Protein AF-A0A2M7N5R1-F1 (afdb_monomer)

Mean predicted aligned error: 7.8 Å

Sequence (165 aa):
KRQFIEKNIKVVPSKIIVSGPINILDTLTQIPTILSNFENLSNSISQEIPLKSFKYLTYSTNKVFVTINIEKFTESSIDIPVILINKPDNISIQLNPKKIKLKFYVGLSNFKHVNRAQFRVVADYNEIIKNNTNKLSVVIKEFPAYVFNLNCNPLTVNYIKRSKK

Structure (mmCIF, N/CA/C/O backbone):
data_AF-A0A2M7N5R1-F1
#
_entry.id   AF-A0A2M7N5R1-F1
#
loop_
_atom_site.group_PDB
_atom_site.id
_atom_site.type_symbol
_atom_site.label_atom_id
_atom_site.label_alt_id
_atom_site.label_comp_id
_atom_site.label_asym_id
_atom_site.label_entity_id
_atom_site.label_seq_id
_atom_site.pdbx_PDB_ins_code
_atom_site.Cartn_x
_atom_site.Cartn_y
_atom_site.Cartn_z
_atom_site.occupancy
_atom_site.B_iso_or_equiv
_atom_site.auth_seq_id
_atom_site.auth_comp_id
_atom_site.auth_asym_id
_atom_site.auth_atom_id
_atom_site.pdbx_PDB_model_num
ATOM 1 N N . LYS A 1 1 ? 16.219 -6.648 11.560 1.00 53.00 1 LYS A N 1
ATOM 2 C CA . LYS A 1 1 ? 15.184 -5.887 12.310 1.00 53.00 1 LYS A CA 1
ATOM 3 C C . LYS A 1 1 ? 13.823 -6.431 11.873 1.00 53.00 1 LYS A C 1
ATOM 5 O O . LYS A 1 1 ? 13.598 -6.474 10.673 1.00 53.00 1 LYS A O 1
ATOM 10 N N . ARG A 1 2 ? 12.984 -6.964 12.773 1.00 63.12 2 ARG A N 1
ATOM 11 C CA . ARG A 1 2 ? 11.641 -7.460 12.399 1.00 63.12 2 ARG A CA 1
ATOM 12 C C . ARG A 1 2 ? 10.758 -6.240 12.132 1.00 63.12 2 ARG A C 1
ATOM 14 O O . ARG A 1 2 ? 10.718 -5.358 12.983 1.00 63.12 2 ARG A O 1
ATOM 21 N N . GLN A 1 3 ? 10.150 -6.157 10.955 1.00 79.50 3 GLN A N 1
ATOM 22 C CA . GLN A 1 3 ? 9.301 -5.033 10.564 1.00 79.50 3 GLN A CA 1
ATOM 23 C C . GLN A 1 3 ? 7.867 -5.545 10.360 1.00 79.50 3 GLN A C 1
ATOM 25 O O . GLN A 1 3 ? 7.669 -6.651 9.846 1.00 79.50 3 GLN A O 1
ATOM 30 N N . PHE A 1 4 ? 6.891 -4.773 10.834 1.00 84.69 4 PHE A N 1
ATOM 31 C CA . PHE A 1 4 ? 5.475 -5.140 10.881 1.00 84.69 4 PHE A CA 1
ATOM 32 C C . PHE A 1 4 ? 4.640 -4.097 10.143 1.00 84.69 4 PHE A C 1
ATOM 34 O O . PHE A 1 4 ? 5.011 -2.925 10.113 1.00 84.69 4 PHE A O 1
ATOM 41 N N . ILE A 1 5 ? 3.529 -4.529 9.554 1.00 86.31 5 ILE A N 1
ATOM 42 C CA . ILE A 1 5 ? 2.562 -3.665 8.879 1.00 86.31 5 ILE A CA 1
ATOM 43 C C . ILE A 1 5 ? 1.147 -4.000 9.346 1.00 86.31 5 ILE A C 1
ATOM 45 O O . ILE A 1 5 ? 0.847 -5.152 9.674 1.00 86.31 5 ILE A O 1
ATOM 49 N N . GLU A 1 6 ? 0.296 -2.979 9.394 1.00 86.38 6 GLU A N 1
ATOM 50 C CA . GLU A 1 6 ? -1.140 -3.128 9.609 1.00 86.38 6 GLU A CA 1
ATOM 51 C C . GLU A 1 6 ? -1.762 -3.922 8.454 1.00 86.38 6 GLU A C 1
ATOM 53 O O . GLU A 1 6 ? -1.472 -3.692 7.281 1.00 86.38 6 GLU A O 1
ATOM 58 N N . LYS A 1 7 ? -2.558 -4.929 8.808 1.00 85.19 7 LYS A N 1
ATOM 59 C CA . LYS A 1 7 ? -3.217 -5.827 7.860 1.00 85.19 7 LYS A CA 1
ATOM 60 C C . LYS A 1 7 ? -4.687 -5.476 7.690 1.00 85.19 7 LYS A C 1
ATOM 62 O O . LYS A 1 7 ? -5.184 -5.443 6.567 1.00 85.19 7 LYS A O 1
ATOM 67 N N . ASN A 1 8 ? -5.396 -5.384 8.812 1.00 88.12 8 ASN A N 1
ATOM 68 C CA . ASN A 1 8 ? -6.755 -4.868 8.872 1.00 88.12 8 ASN A CA 1
ATOM 69 C C . ASN A 1 8 ? -7.109 -4.400 10.290 1.00 88.12 8 ASN A C 1
ATOM 71 O O . ASN A 1 8 ? -6.582 -4.894 11.294 1.00 88.12 8 ASN A O 1
ATOM 75 N N . ILE A 1 9 ? -8.111 -3.526 10.352 1.00 91.44 9 ILE A N 1
ATOM 76 C CA . ILE A 1 9 ? -8.758 -3.072 11.580 1.00 91.44 9 ILE A CA 1
ATOM 77 C C . ILE A 1 9 ? -10.183 -3.627 11.611 1.00 91.44 9 ILE A C 1
ATOM 79 O O . ILE A 1 9 ? -10.926 -3.526 10.635 1.00 91.44 9 ILE A O 1
ATOM 83 N N . LYS A 1 10 ? -10.574 -4.233 12.732 1.00 94.38 10 LYS A N 1
ATOM 84 C CA . LYS A 1 10 ? -11.933 -4.730 12.975 1.00 94.38 10 LYS A CA 1
ATOM 85 C C . LYS A 1 10 ? -12.539 -3.998 14.160 1.00 94.38 10 LYS A C 1
ATOM 87 O O . LYS A 1 10 ? -11.873 -3.847 15.177 1.00 94.38 10 LYS A O 1
ATOM 92 N N . VAL A 1 11 ? -13.800 -3.597 14.037 1.00 95.00 11 VAL A N 1
ATOM 93 C CA . VAL A 1 11 ? -14.556 -2.931 15.106 1.00 95.00 11 VAL A CA 1
ATOM 94 C C . VAL A 1 11 ? -15.793 -3.760 15.431 1.00 95.00 11 VAL A C 1
ATOM 96 O O . VAL A 1 11 ? -16.561 -4.101 14.530 1.00 95.00 11 VAL A O 1
ATOM 99 N N . VAL A 1 12 ? -15.969 -4.110 16.706 1.00 95.81 12 VAL A N 1
ATOM 100 C CA . VAL A 1 12 ? -17.073 -4.949 17.186 1.00 95.81 12 VAL A CA 1
ATOM 101 C C . VAL A 1 12 ? -17.707 -4.339 18.446 1.00 95.81 12 VAL A C 1
ATOM 103 O O . VAL A 1 12 ? -17.002 -4.132 19.428 1.00 95.81 12 VAL A O 1
ATOM 106 N N . PRO A 1 13 ? -19.030 -4.110 18.478 1.00 94.88 13 PRO A N 1
ATOM 107 C CA . PRO A 1 13 ? -19.964 -4.282 17.367 1.00 94.88 13 PRO A CA 1
ATOM 108 C C . PRO A 1 13 ? -19.763 -3.221 16.271 1.00 94.88 13 PRO A C 1
ATOM 110 O O . PRO A 1 13 ? -19.369 -2.091 16.545 1.00 94.88 13 PRO A O 1
ATOM 113 N N . SER A 1 14 ? -20.062 -3.580 15.019 1.00 91.62 14 SER A N 1
ATOM 114 C CA . SER A 1 14 ? -20.015 -2.648 13.879 1.00 91.62 14 SER A CA 1
ATOM 115 C C . SER A 1 14 ? -21.261 -1.764 13.765 1.00 91.62 14 SER A C 1
ATOM 117 O O . SER A 1 14 ? -21.273 -0.805 12.998 1.00 91.62 14 SER A O 1
ATOM 119 N N . LYS A 1 15 ? -22.319 -2.092 14.516 1.00 93.31 15 LYS A N 1
ATOM 120 C CA . LYS A 1 15 ? -23.583 -1.355 14.589 1.00 93.31 15 LYS A CA 1
ATOM 121 C C . LYS A 1 15 ? -24.077 -1.342 16.027 1.00 93.31 15 LYS A C 1
ATOM 123 O O . LYS A 1 15 ? -23.932 -2.331 16.741 1.00 93.31 15 LYS A O 1
ATOM 128 N N . ILE A 1 16 ? -24.692 -0.239 16.424 1.00 94.31 16 ILE A N 1
ATOM 129 C CA . ILE A 1 16 ? -25.277 -0.051 17.751 1.00 94.31 16 ILE A CA 1
ATOM 130 C C . ILE A 1 16 ? -26.658 0.577 17.600 1.00 94.31 16 ILE A C 1
ATOM 132 O O . ILE A 1 16 ? -26.936 1.225 16.591 1.00 94.31 16 ILE A O 1
ATOM 136 N N . ILE A 1 17 ? -27.512 0.391 18.601 1.00 95.12 17 ILE A N 1
ATOM 137 C CA . ILE A 1 17 ? -28.800 1.082 18.669 1.00 95.12 17 ILE A CA 1
ATOM 138 C C . ILE A 1 17 ? -28.565 2.420 19.367 1.00 95.12 17 ILE A C 1
ATOM 140 O O . ILE A 1 17 ? -27.903 2.468 20.408 1.00 95.12 17 ILE A O 1
ATOM 144 N N . VAL A 1 18 ? -29.099 3.491 18.782 1.00 95.06 18 VAL A N 1
ATOM 145 C CA . VAL A 1 18 ? -29.036 4.854 19.316 1.00 95.06 18 VAL A CA 1
ATOM 146 C C . VAL A 1 18 ? -30.456 5.387 19.454 1.00 95.06 18 VAL A C 1
ATOM 148 O O . VAL A 1 18 ? -31.239 5.290 18.512 1.00 95.06 18 VAL A O 1
ATOM 151 N N . SER A 1 19 ? -30.766 5.969 20.608 1.00 95.50 19 SER A N 1
ATOM 152 C CA . SER A 1 19 ? -32.064 6.582 20.895 1.00 95.50 19 SER A CA 1
ATOM 153 C C . SER A 1 19 ? -31.883 8.045 21.291 1.00 95.50 19 SER A C 1
ATOM 155 O O . SER A 1 19 ? -30.922 8.393 21.977 1.00 95.50 19 SER A O 1
ATOM 157 N N . GLY A 1 20 ? -32.810 8.906 20.872 1.00 95.12 20 GLY A N 1
ATOM 158 C CA . GLY A 1 20 ? -32.767 10.338 21.151 1.00 95.12 20 GLY A CA 1
ATOM 159 C C . GLY A 1 20 ? -33.811 11.134 20.359 1.00 95.12 20 GLY A C 1
ATOM 160 O O . GLY A 1 20 ? -34.662 10.541 19.697 1.00 95.12 20 GLY A O 1
ATOM 161 N N . PRO A 1 21 ? -33.767 12.474 20.429 1.00 96.06 21 PRO A N 1
ATOM 162 C CA . PRO A 1 21 ? -34.645 13.357 19.667 1.00 96.06 21 PRO A CA 1
ATOM 163 C C . PRO A 1 21 ? -34.544 13.146 18.149 1.00 96.06 21 PRO A C 1
ATOM 165 O O . PRO A 1 21 ? -33.441 13.050 17.608 1.00 96.06 21 PRO A O 1
ATOM 168 N N . ILE A 1 22 ? -35.692 13.134 17.461 1.00 94.81 22 ILE A N 1
ATOM 169 C CA . ILE A 1 22 ? -35.780 12.846 16.017 1.00 94.81 22 ILE A CA 1
ATOM 170 C C . ILE A 1 22 ? -34.920 13.792 15.171 1.00 94.81 22 ILE A C 1
ATOM 172 O O . ILE A 1 22 ? -34.184 13.347 14.302 1.00 94.81 22 ILE A O 1
ATOM 176 N N . ASN A 1 23 ? -34.892 15.081 15.517 1.00 93.94 23 ASN A N 1
ATOM 177 C CA . ASN A 1 23 ? -34.081 16.090 14.836 1.00 93.94 23 ASN A CA 1
ATOM 178 C C . ASN A 1 23 ? -32.564 15.835 14.930 1.00 93.94 23 ASN A C 1
ATOM 180 O O . ASN A 1 23 ? -31.821 16.284 14.062 1.00 93.94 23 ASN A O 1
ATOM 184 N N . ILE A 1 24 ? -32.094 15.136 15.969 1.00 92.06 24 ILE A N 1
ATOM 185 C CA . ILE A 1 24 ? -30.691 14.720 16.088 1.00 92.06 24 ILE A CA 1
ATOM 186 C C . ILE A 1 24 ? -30.475 13.435 15.288 1.00 92.06 24 ILE A C 1
ATOM 188 O O . ILE A 1 24 ? -29.535 13.366 14.498 1.00 92.06 24 ILE A O 1
ATOM 192 N N . LEU A 1 25 ? -31.352 12.440 15.468 1.00 93.44 25 LEU A N 1
ATOM 193 C CA . LEU A 1 25 ? -31.251 11.140 14.799 1.00 93.44 25 LEU A CA 1
ATOM 194 C C . LEU A 1 25 ? -31.278 11.265 13.270 1.00 93.44 25 LEU A C 1
ATOM 196 O O . LEU A 1 2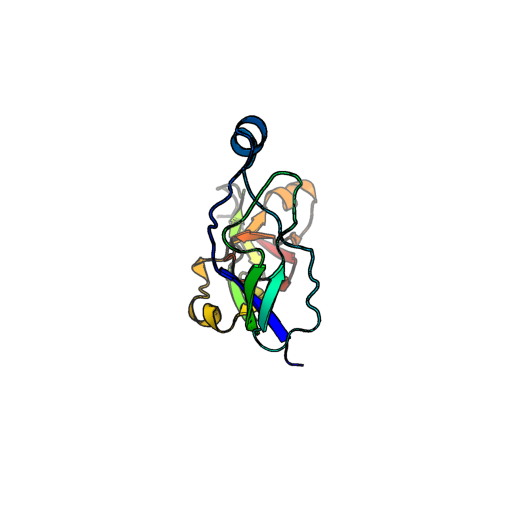5 ? -30.472 10.615 12.611 1.00 93.44 25 LEU A O 1
ATOM 200 N N . ASP A 1 26 ? -32.113 12.150 12.720 1.00 93.19 26 ASP A N 1
ATOM 201 C CA . ASP A 1 26 ? -32.238 12.381 11.272 1.00 93.19 26 ASP A CA 1
ATOM 202 C C . ASP A 1 26 ? -30.941 12.894 10.623 1.00 93.19 26 ASP A C 1
ATOM 204 O O . ASP A 1 26 ? -30.726 12.722 9.425 1.00 93.19 26 ASP A O 1
ATOM 208 N N . THR A 1 27 ? -30.049 13.511 11.406 1.00 91.69 27 THR A N 1
ATOM 209 C CA . THR A 1 27 ? -28.746 14.016 10.929 1.00 91.69 27 THR A CA 1
ATOM 210 C C . THR A 1 27 ? -27.575 13.101 11.290 1.00 91.69 27 THR A C 1
ATOM 212 O O . THR A 1 27 ? -26.445 13.317 10.842 1.00 91.69 27 THR A O 1
ATOM 215 N N . LEU A 1 28 ? -27.817 12.072 12.104 1.00 90.69 28 LEU A N 1
ATOM 216 C CA . LEU A 1 28 ? -26.777 11.222 12.658 1.00 90.69 28 LEU A CA 1
ATOM 217 C C . LEU A 1 28 ? -26.388 10.112 11.672 1.00 90.69 28 LEU A C 1
ATOM 219 O O . LEU A 1 28 ? -27.119 9.148 11.473 1.00 90.69 28 LEU A O 1
ATOM 223 N N . THR A 1 29 ? -25.183 10.199 11.109 1.00 91.00 29 THR A N 1
ATOM 224 C CA . THR A 1 29 ? -24.653 9.179 10.183 1.00 91.00 29 THR A CA 1
ATOM 225 C C . THR A 1 29 ? -23.731 8.162 10.856 1.00 91.00 29 THR A C 1
ATOM 227 O O . THR A 1 29 ? -23.651 7.016 10.417 1.00 91.00 29 THR A O 1
ATOM 230 N N . GLN A 1 30 ? -23.027 8.558 11.919 1.00 92.88 30 GLN A N 1
ATOM 231 C CA . GLN A 1 30 ? -22.069 7.712 12.635 1.00 92.88 30 GLN A CA 1
ATOM 232 C C . GLN A 1 30 ? -21.791 8.235 14.049 1.00 92.88 30 GLN A C 1
ATOM 234 O O . GLN A 1 30 ? -21.882 9.435 14.307 1.00 92.88 30 GLN A O 1
ATOM 239 N N . ILE A 1 31 ? -21.377 7.337 14.948 1.00 93.31 31 ILE A N 1
ATOM 240 C CA . ILE A 1 31 ? -20.859 7.686 16.276 1.00 93.31 31 ILE A CA 1
ATOM 241 C C . ILE A 1 31 ? -19.339 7.472 16.278 1.00 93.31 31 ILE A C 1
ATOM 243 O O . ILE A 1 31 ? -18.893 6.332 16.141 1.00 93.31 31 ILE A O 1
ATOM 247 N N . PRO A 1 32 ? -18.525 8.531 16.429 1.00 93.62 32 PRO A N 1
ATOM 248 C CA . PRO A 1 32 ? -17.081 8.389 16.494 1.00 93.62 32 PRO A CA 1
ATOM 249 C C . PRO A 1 32 ? -16.653 7.777 17.830 1.00 93.62 32 PRO A C 1
ATOM 251 O O . PRO A 1 32 ? -17.294 7.973 18.865 1.00 93.62 32 PRO A O 1
ATOM 254 N N . THR A 1 33 ? -15.523 7.080 17.824 1.00 95.38 33 THR A N 1
ATOM 255 C CA . THR A 1 33 ? -14.835 6.655 19.044 1.00 95.38 33 THR A CA 1
ATOM 256 C C . THR A 1 33 ? -14.035 7.806 19.652 1.00 95.38 33 THR A C 1
ATOM 258 O O . THR A 1 33 ? -13.726 8.800 18.989 1.00 95.38 33 THR A O 1
ATOM 261 N N . ILE A 1 34 ? -13.653 7.666 20.919 1.00 94.94 34 ILE A N 1
ATOM 262 C CA . ILE A 1 34 ? -12.591 8.486 21.500 1.00 94.94 34 ILE A CA 1
ATOM 263 C C . ILE A 1 34 ? -11.272 8.128 20.804 1.00 94.94 34 ILE A C 1
ATOM 265 O O . ILE A 1 34 ? -10.970 6.953 20.579 1.00 94.94 34 ILE A O 1
ATOM 269 N N . LEU A 1 35 ? -10.499 9.150 20.435 1.00 93.31 35 LEU A N 1
ATOM 270 C CA . LEU A 1 35 ? -9.216 8.973 19.762 1.00 93.31 35 LEU A CA 1
ATOM 271 C C . LEU A 1 35 ? -8.257 8.190 20.666 1.00 93.31 35 LEU A C 1
ATOM 273 O O . LEU A 1 35 ? -8.069 8.537 21.829 1.00 93.31 35 LEU A O 1
ATOM 277 N N . SER A 1 36 ? -7.674 7.125 20.120 1.00 90.00 36 SER A N 1
ATOM 278 C CA . SER A 1 36 ? -6.697 6.274 20.801 1.00 90.00 36 SER A CA 1
ATOM 279 C C . SER A 1 36 ? -5.494 6.076 19.888 1.00 90.00 36 SER A C 1
ATOM 281 O O . SER A 1 36 ? -5.661 5.712 18.724 1.00 90.00 36 SER A O 1
ATOM 283 N N . ASN A 1 37 ? -4.295 6.315 20.419 1.00 90.31 37 ASN A N 1
ATOM 284 C CA . ASN A 1 37 ? -3.045 6.164 19.682 1.00 90.31 37 ASN A CA 1
ATOM 285 C C . ASN A 1 37 ? -2.381 4.835 20.036 1.00 90.31 37 ASN A C 1
ATOM 287 O O . ASN A 1 37 ? -2.254 4.489 21.210 1.00 90.31 37 ASN A O 1
ATOM 291 N N . PHE A 1 38 ? -1.933 4.119 19.009 1.00 87.06 38 PHE A N 1
ATOM 292 C CA . PHE A 1 38 ? -1.250 2.841 19.143 1.00 87.06 38 PHE A CA 1
ATOM 293 C C . PHE A 1 38 ? 0.110 2.924 18.462 1.00 87.06 38 PHE A C 1
ATOM 295 O O . PHE A 1 38 ? 0.193 3.065 17.243 1.00 87.06 38 PHE A O 1
ATOM 302 N N . GLU A 1 39 ? 1.178 2.827 19.245 1.00 86.62 39 GLU A N 1
ATOM 303 C CA . GLU A 1 39 ? 2.548 2.948 18.753 1.00 86.62 39 GLU A CA 1
ATOM 304 C C . GLU A 1 39 ? 3.319 1.641 18.939 1.00 86.62 39 GLU A C 1
ATOM 306 O O . GLU A 1 39 ? 3.040 0.854 19.842 1.00 86.62 39 GLU A O 1
ATOM 311 N N . ASN A 1 40 ? 4.316 1.416 18.078 1.00 82.25 40 ASN A N 1
ATOM 312 C CA . ASN A 1 40 ? 5.263 0.298 18.181 1.00 82.25 40 ASN A CA 1
ATOM 313 C C . ASN A 1 40 ? 4.609 -1.093 18.297 1.00 82.25 40 ASN A C 1
ATOM 315 O O . ASN A 1 40 ? 5.140 -1.996 18.953 1.00 82.25 40 ASN A O 1
ATOM 319 N N . LEU A 1 41 ? 3.472 -1.289 17.624 1.00 84.19 41 LEU A N 1
ATOM 320 C CA . LEU A 1 41 ? 2.784 -2.575 17.600 1.00 84.19 41 LEU A CA 1
ATOM 321 C C . LEU A 1 41 ? 3.659 -3.640 16.926 1.00 84.19 41 LEU A C 1
ATOM 323 O O . LEU A 1 41 ? 4.056 -3.514 15.768 1.00 84.19 41 LEU A O 1
ATOM 327 N N . SER A 1 42 ? 3.943 -4.709 17.669 1.00 84.56 42 SER A N 1
ATOM 328 C CA . SER A 1 42 ? 4.684 -5.888 17.191 1.00 84.56 42 SER A CA 1
ATOM 329 C C . SER A 1 42 ? 3.857 -7.177 17.200 1.00 84.56 42 SER A C 1
ATOM 331 O O . SER A 1 42 ? 4.234 -8.141 16.537 1.00 84.56 42 SER A O 1
ATOM 333 N N . ASN A 1 43 ? 2.701 -7.170 17.874 1.00 87.44 43 ASN A N 1
ATOM 334 C CA . ASN A 1 43 ? 1.667 -8.202 17.807 1.00 87.44 43 ASN A CA 1
ATOM 335 C C . ASN A 1 43 ? 0.284 -7.572 17.599 1.00 87.44 43 ASN A C 1
ATOM 337 O O . ASN A 1 43 ? 0.072 -6.422 17.985 1.00 87.44 43 ASN A O 1
ATOM 341 N N . SER A 1 44 ? -0.653 -8.327 17.015 1.00 91.50 44 SER A N 1
ATOM 342 C CA . SER A 1 44 ? -2.045 -7.885 16.905 1.00 91.50 44 SER A CA 1
ATOM 343 C C . SER A 1 44 ? -2.593 -7.548 18.285 1.00 91.50 44 SER A C 1
ATOM 345 O O . SER A 1 44 ? -2.355 -8.279 19.247 1.00 91.50 44 SER A O 1
ATOM 347 N N . ILE A 1 45 ? -3.342 -6.458 18.365 1.00 93.75 45 ILE A N 1
ATOM 348 C CA . ILE A 1 45 ? -3.944 -5.995 19.611 1.00 93.75 45 ILE A CA 1
ATOM 349 C C . ILE A 1 45 ? -5.454 -5.949 19.474 1.00 93.75 45 ILE A C 1
ATOM 351 O O . ILE A 1 45 ? -5.988 -5.759 18.382 1.00 93.75 45 ILE A O 1
ATOM 355 N N . SER A 1 46 ? -6.138 -6.100 20.600 1.00 94.38 46 SER A N 1
ATOM 356 C CA . SER A 1 46 ? -7.569 -5.870 20.711 1.00 94.38 46 SER A CA 1
ATOM 357 C C . SER A 1 46 ? -7.807 -5.015 21.940 1.00 94.38 46 SER A C 1
ATOM 359 O O . SER A 1 46 ? -7.495 -5.445 23.049 1.00 94.38 46 SER A O 1
ATOM 361 N N . GLN A 1 47 ? -8.319 -3.806 21.740 1.00 94.56 47 GLN A N 1
ATOM 362 C CA . GLN A 1 47 ? -8.554 -2.853 22.815 1.00 94.56 47 GLN A CA 1
ATOM 363 C C . GLN A 1 47 ? -9.999 -2.378 22.798 1.00 94.56 47 GLN A C 1
ATOM 365 O O . GLN A 1 47 ? -10.603 -2.175 21.747 1.00 94.56 47 GLN A O 1
ATOM 370 N N . GLU A 1 48 ? -10.548 -2.197 23.988 1.00 96.19 48 GLU A N 1
ATOM 371 C CA . GLU A 1 48 ? -11.834 -1.556 24.168 1.00 96.19 48 GLU A CA 1
ATOM 372 C C . GLU A 1 48 ? -11.674 -0.036 24.052 1.00 96.19 48 GLU A C 1
ATOM 374 O O . GLU A 1 48 ? -10.891 0.575 24.781 1.00 96.19 48 GLU A O 1
ATOM 379 N N . ILE A 1 49 ? -12.398 0.570 23.113 1.00 96.50 49 ILE A N 1
ATOM 380 C CA . ILE A 1 49 ? -12.381 2.007 22.856 1.00 96.50 49 ILE A CA 1
ATOM 381 C C . ILE A 1 49 ? -13.774 2.576 23.151 1.00 96.50 49 ILE A C 1
ATOM 383 O O . ILE A 1 49 ? -14.764 2.107 22.576 1.00 96.50 49 ILE A O 1
ATOM 387 N N . PRO A 1 50 ? -13.886 3.589 24.028 1.00 96.56 50 PRO A N 1
ATOM 388 C CA . PRO A 1 50 ? -15.161 4.235 24.299 1.00 96.56 50 PRO A CA 1
ATOM 389 C C . PRO A 1 50 ? -15.689 4.989 23.076 1.00 96.56 50 PRO A C 1
ATOM 391 O O . PRO A 1 50 ? -14.931 5.560 22.288 1.00 96.56 50 PRO A O 1
ATOM 394 N N . LEU A 1 51 ? -17.008 5.046 22.948 1.00 95.75 51 LEU A N 1
ATOM 395 C CA . LEU A 1 51 ? -17.698 5.908 21.997 1.00 95.75 51 LEU A CA 1
ATOM 396 C C . LEU A 1 51 ? -17.763 7.339 22.528 1.00 95.75 51 LEU A C 1
ATOM 398 O O . LEU A 1 51 ? -17.859 7.574 23.735 1.00 95.75 51 LEU A O 1
ATOM 402 N N . LYS A 1 52 ? -17.755 8.317 21.622 1.00 94.94 52 LYS A N 1
ATOM 403 C CA . LYS A 1 52 ? -17.987 9.711 21.987 1.00 94.94 52 LYS A CA 1
ATOM 404 C C . LYS A 1 52 ? -19.432 9.873 22.460 1.00 94.94 52 LYS A C 1
ATOM 406 O O . LYS A 1 52 ? -20.384 9.525 21.759 1.00 94.94 52 LYS A O 1
ATOM 411 N N . SER A 1 53 ? -19.596 10.415 23.661 1.00 91.19 53 SER A N 1
ATOM 412 C CA . SER A 1 53 ? -20.913 10.713 24.217 1.00 91.19 53 SER A CA 1
ATOM 413 C C . SER A 1 53 ? -21.442 12.032 23.656 1.00 91.19 53 SER A C 1
ATOM 415 O O . SER A 1 53 ? -20.720 13.032 23.632 1.00 91.19 53 SER A O 1
ATOM 417 N N . PHE A 1 54 ? -22.696 12.034 23.210 1.00 91.00 54 PHE A N 1
ATOM 418 C CA . PHE A 1 54 ? -23.418 13.234 22.801 1.00 91.00 54 PHE A CA 1
ATOM 419 C C . PHE A 1 54 ? -24.589 13.476 23.748 1.00 91.00 54 PHE A C 1
ATOM 421 O O . PHE A 1 54 ? -25.253 12.546 24.206 1.00 91.00 54 PHE A O 1
ATOM 428 N N . LYS A 1 55 ? -24.858 14.751 24.035 1.00 89.94 55 LYS A N 1
ATOM 429 C CA . LYS A 1 55 ? -25.989 15.134 24.879 1.00 89.94 55 LYS A CA 1
ATOM 430 C C . LYS A 1 55 ? -27.297 14.695 24.212 1.00 89.94 55 LYS A C 1
ATOM 432 O O . LYS A 1 55 ? -27.456 14.873 23.008 1.00 89.94 55 LYS A O 1
ATOM 437 N N . TYR A 1 56 ? -28.225 14.171 25.013 1.00 91.81 56 TYR A N 1
ATOM 438 C CA . TYR A 1 56 ? -29.551 13.700 24.585 1.00 91.81 56 TYR A CA 1
ATOM 439 C C . TYR A 1 56 ? -29.571 12.426 23.727 1.00 91.81 56 TYR A C 1
ATOM 441 O O . TYR A 1 56 ? -30.635 12.069 23.228 1.00 91.81 56 TYR A O 1
ATOM 449 N N . LEU A 1 57 ? -28.441 11.722 23.591 1.00 94.50 57 LEU A N 1
ATOM 450 C CA . LEU A 1 57 ? -28.397 10.397 22.976 1.00 94.50 57 LEU A CA 1
ATOM 451 C C . LEU A 1 57 ? -28.103 9.314 24.018 1.00 94.50 57 LEU A C 1
ATOM 453 O O . LEU A 1 57 ? -27.298 9.509 24.929 1.00 94.50 57 LEU A O 1
ATOM 457 N N . THR A 1 58 ? -28.729 8.153 23.852 1.00 94.88 58 THR A N 1
ATOM 458 C CA . THR A 1 58 ? -28.423 6.929 24.597 1.00 94.88 58 THR A CA 1
ATOM 459 C C . THR A 1 58 ? -28.041 5.817 23.629 1.00 94.88 58 THR A C 1
ATOM 461 O O . THR A 1 58 ? -28.586 5.719 22.530 1.00 94.88 58 THR A O 1
ATOM 464 N N . TYR A 1 59 ? -27.068 4.992 24.018 1.00 95.81 59 TYR A N 1
ATOM 465 C CA . TYR A 1 59 ? -26.497 3.948 23.165 1.00 95.81 59 TYR A CA 1
ATOM 466 C C . TYR A 1 59 ? -26.694 2.571 23.797 1.00 95.81 59 TYR A C 1
ATOM 468 O O . TYR A 1 59 ? -26.588 2.432 25.014 1.00 95.81 59 TYR A O 1
ATOM 476 N N . SER A 1 60 ? -26.886 1.535 22.977 1.00 95.75 60 SER A N 1
ATOM 477 C CA . SE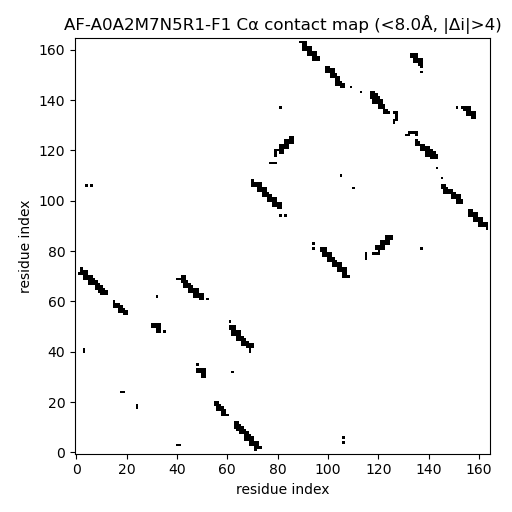R A 1 60 ? -26.930 0.141 23.455 1.00 95.75 60 SER A CA 1
ATOM 478 C C . SER A 1 60 ? -25.602 -0.348 24.045 1.00 95.75 60 SER A C 1
ATOM 480 O O . SER A 1 60 ? -25.581 -1.289 24.830 1.00 95.75 60 SER A O 1
ATOM 482 N N . THR A 1 61 ? -24.489 0.272 23.654 1.00 95.69 61 THR A N 1
ATOM 483 C CA . THR A 1 61 ? -23.170 0.121 24.277 1.00 95.69 61 THR A CA 1
ATOM 484 C C . THR A 1 61 ? -22.448 1.460 24.215 1.00 95.69 61 THR A C 1
ATOM 486 O O . THR A 1 61 ? -22.599 2.203 23.249 1.00 95.69 61 THR A O 1
ATOM 489 N N . ASN A 1 62 ? -21.652 1.776 25.231 1.00 95.19 62 ASN A N 1
ATOM 490 C CA . ASN A 1 62 ? -20.819 2.979 25.277 1.00 95.19 62 ASN A CA 1
ATOM 491 C C . ASN A 1 62 ? -19.384 2.730 24.785 1.00 95.19 62 ASN A C 1
ATOM 493 O O . ASN A 1 62 ? -18.562 3.643 24.821 1.00 95.19 62 ASN A O 1
ATOM 497 N N . LYS A 1 63 ? -19.071 1.507 24.350 1.00 96.19 63 LYS A N 1
ATOM 498 C CA . LYS A 1 63 ? -17.725 1.070 23.971 1.00 96.19 63 LYS A CA 1
ATOM 499 C C . LYS A 1 63 ? -17.760 -0.006 22.890 1.00 96.19 63 LYS A C 1
ATOM 501 O O . LYS A 1 63 ? -18.746 -0.735 22.750 1.00 96.19 63 LYS A O 1
ATOM 506 N N . VAL A 1 64 ? -16.676 -0.084 22.126 1.00 96.56 64 VAL A N 1
ATOM 507 C CA . VAL A 1 64 ? -16.464 -1.067 21.058 1.00 96.56 64 VAL A CA 1
ATOM 508 C C . VAL A 1 64 ? -15.077 -1.684 21.192 1.00 96.56 64 VAL A C 1
ATOM 510 O O . VAL A 1 64 ? -14.135 -1.033 21.631 1.00 96.56 64 VAL A O 1
ATOM 513 N N . PHE A 1 65 ? -14.929 -2.936 20.785 1.00 96.38 65 PHE A N 1
ATOM 514 C CA . PHE A 1 65 ? -13.635 -3.585 20.638 1.00 96.38 65 PHE A CA 1
ATOM 515 C C . PHE A 1 65 ? -13.045 -3.253 19.276 1.00 96.38 65 PHE A C 1
ATOM 517 O O . PHE A 1 65 ? -13.642 -3.554 18.243 1.00 96.38 65 PHE A O 1
ATOM 524 N N . VAL A 1 66 ? -11.856 -2.661 19.283 1.00 95.06 66 VAL A N 1
ATOM 525 C CA . VAL A 1 66 ? -11.053 -2.414 18.091 1.00 95.06 66 VAL A CA 1
ATOM 526 C C . VAL A 1 66 ? -9.887 -3.388 18.085 1.00 95.06 66 VAL A C 1
ATOM 528 O O . VAL A 1 66 ? -9.004 -3.335 18.941 1.00 95.06 66 VAL A O 1
ATOM 531 N N . THR A 1 67 ? -9.890 -4.289 17.108 1.00 94.62 67 THR A N 1
ATOM 532 C CA . THR A 1 67 ? -8.801 -5.229 16.858 1.00 94.62 67 THR A CA 1
ATOM 533 C C . THR A 1 67 ? -7.970 -4.736 15.684 1.00 94.62 67 THR A C 1
ATOM 535 O O . THR A 1 67 ? -8.464 -4.678 14.559 1.00 94.62 67 THR A O 1
ATOM 538 N N . ILE A 1 68 ? -6.702 -4.422 15.933 1.00 93.44 68 ILE A N 1
ATOM 539 C CA . ILE A 1 68 ? -5.729 -4.066 14.900 1.00 93.44 68 ILE A CA 1
ATOM 540 C C . ILE A 1 68 ? -4.866 -5.296 14.670 1.00 93.44 68 ILE A C 1
ATOM 542 O O . ILE A 1 68 ? -4.077 -5.688 15.534 1.00 93.44 68 ILE A O 1
ATOM 546 N N . ASN A 1 69 ? -5.031 -5.926 13.510 1.00 91.75 69 ASN A N 1
ATOM 547 C CA . ASN A 1 69 ? -4.183 -7.041 13.131 1.00 91.75 69 ASN A CA 1
ATOM 548 C C . ASN A 1 69 ? -2.941 -6.516 12.440 1.00 91.75 69 ASN A C 1
ATOM 550 O O . ASN A 1 69 ? -3.026 -5.753 11.478 1.00 91.75 69 ASN A O 1
ATOM 554 N N . ILE A 1 70 ? -1.791 -6.988 12.896 1.00 92.38 70 ILE A N 1
ATOM 555 C CA . ILE A 1 70 ? -0.518 -6.707 12.252 1.00 92.38 70 ILE A CA 1
ATOM 556 C C . ILE A 1 70 ? 0.131 -8.000 11.802 1.00 92.38 70 ILE A C 1
ATOM 558 O O . ILE A 1 70 ? -0.015 -9.058 12.415 1.00 92.38 70 ILE A O 1
ATOM 562 N N . GLU A 1 71 ? 0.863 -7.910 10.703 1.00 92.31 71 GLU A N 1
ATOM 563 C CA . GLU A 1 71 ? 1.642 -9.017 10.185 1.00 92.31 71 GLU A CA 1
ATOM 564 C C . GLU A 1 71 ? 3.066 -8.589 9.858 1.00 92.31 71 GLU A C 1
ATOM 566 O O . GLU A 1 71 ? 3.381 -7.409 9.698 1.00 92.31 71 GLU A O 1
ATOM 571 N N . LYS A 1 72 ? 3.959 -9.574 9.780 1.00 91.56 72 LYS A N 1
ATOM 572 C CA . LYS A 1 72 ? 5.312 -9.340 9.280 1.00 91.56 72 LYS A CA 1
ATOM 573 C C . LYS A 1 72 ? 5.242 -9.077 7.780 1.00 91.56 72 LYS A C 1
ATOM 575 O O . LYS A 1 72 ? 4.442 -9.695 7.074 1.00 91.56 72 LYS A O 1
ATOM 580 N N . PHE A 1 73 ? 6.135 -8.229 7.297 1.00 93.56 73 PHE A N 1
ATOM 581 C CA . PHE A 1 73 ? 6.383 -8.066 5.872 1.00 93.56 73 PHE A CA 1
ATOM 582 C C . PHE A 1 73 ? 7.833 -8.409 5.538 1.00 93.56 73 PHE A C 1
ATOM 584 O O . PHE A 1 73 ? 8.696 -8.476 6.417 1.00 93.56 73 PHE A O 1
ATOM 591 N N . THR A 1 74 ? 8.091 -8.652 4.260 1.00 93.81 74 THR A N 1
ATOM 592 C CA . THR A 1 74 ? 9.436 -8.900 3.737 1.00 93.81 74 THR A CA 1
ATOM 593 C C . THR A 1 74 ? 9.709 -8.014 2.536 1.00 93.81 74 THR A C 1
ATOM 595 O O . THR A 1 74 ? 8.783 -7.627 1.821 1.00 93.81 74 THR A O 1
ATOM 598 N N . GLU A 1 75 ? 10.986 -7.703 2.310 1.00 95.12 75 GLU A N 1
ATOM 599 C CA . GLU A 1 75 ? 11.437 -7.183 1.021 1.00 95.12 75 GLU A CA 1
ATOM 600 C C . GLU A 1 75 ? 11.389 -8.316 -0.007 1.00 95.12 75 GLU A C 1
ATOM 602 O O . GLU A 1 75 ? 11.728 -9.464 0.299 1.00 95.12 75 GLU A O 1
ATOM 607 N N . SER A 1 76 ? 10.965 -7.992 -1.221 1.00 94.88 76 SER A N 1
ATOM 608 C CA . SER A 1 76 ? 11.020 -8.871 -2.379 1.00 94.88 76 SER A CA 1
ATOM 609 C C . SER A 1 76 ? 11.486 -8.084 -3.599 1.00 94.88 76 SER A C 1
ATOM 611 O O . SER A 1 76 ? 11.466 -6.850 -3.620 1.00 94.88 76 SER A O 1
ATOM 613 N N . SER A 1 77 ? 11.929 -8.805 -4.627 1.00 95.81 77 SER A N 1
ATOM 614 C CA . SER A 1 77 ? 12.307 -8.193 -5.892 1.00 95.81 77 SER A CA 1
ATOM 615 C C . SER A 1 77 ? 11.877 -9.029 -7.083 1.00 95.81 77 SER A C 1
ATOM 617 O O . SER A 1 77 ? 11.901 -10.257 -7.019 1.00 95.81 77 SER A O 1
ATOM 619 N N . ILE A 1 78 ? 11.508 -8.360 -8.171 1.00 96.00 78 ILE A N 1
ATOM 620 C CA . ILE A 1 78 ? 11.053 -9.004 -9.400 1.00 96.00 78 ILE A CA 1
ATOM 621 C C . ILE A 1 78 ? 11.573 -8.252 -10.626 1.00 96.00 78 ILE A C 1
ATOM 623 O O . ILE A 1 78 ? 11.592 -7.021 -10.655 1.00 96.00 78 ILE A O 1
ATOM 627 N N . ASP A 1 79 ? 11.991 -8.994 -11.650 1.00 96.38 79 ASP A N 1
ATOM 628 C CA . ASP A 1 79 ? 12.476 -8.404 -12.897 1.00 96.38 79 ASP A CA 1
ATOM 629 C C . ASP A 1 79 ? 11.316 -8.158 -13.866 1.00 96.38 79 ASP A C 1
ATOM 631 O O . ASP A 1 79 ? 10.619 -9.084 -14.292 1.00 96.38 79 ASP A O 1
ATOM 635 N N . ILE A 1 80 ? 11.111 -6.908 -14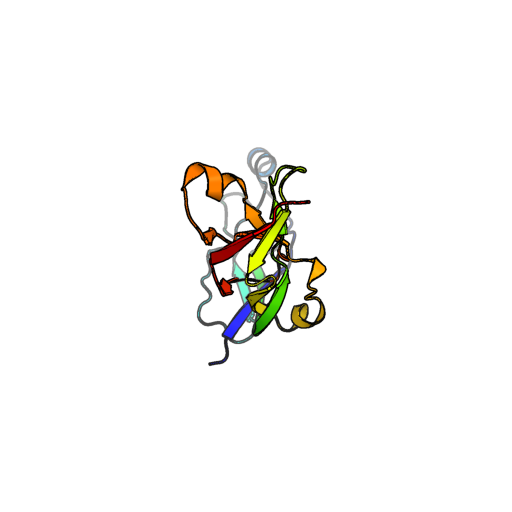.270 1.00 95.88 80 ILE A N 1
ATOM 636 C CA . ILE A 1 80 ? 9.949 -6.467 -15.056 1.00 95.88 80 ILE A CA 1
ATOM 637 C C . ILE A 1 80 ? 10.421 -5.863 -16.374 1.00 95.88 80 ILE A C 1
ATOM 639 O O . ILE A 1 80 ? 11.405 -5.123 -16.375 1.00 95.88 80 ILE A O 1
ATOM 643 N N . PRO A 1 81 ? 9.795 -6.207 -17.519 1.00 95.50 81 PRO A N 1
ATOM 644 C CA . PRO A 1 81 ? 10.191 -5.619 -18.785 1.00 95.50 81 PRO A CA 1
ATOM 645 C C . PRO A 1 81 ? 9.735 -4.158 -18.835 1.00 95.50 81 PRO A C 1
ATOM 647 O O . PRO A 1 81 ? 8.627 -3.840 -18.409 1.00 95.50 81 PRO A O 1
ATOM 650 N N . VAL A 1 82 ? 10.574 -3.278 -19.375 1.00 95.56 82 VAL A N 1
ATOM 651 C CA . VAL A 1 82 ? 10.193 -1.879 -19.594 1.00 95.56 82 VAL A CA 1
ATOM 652 C C . VAL A 1 82 ? 9.463 -1.778 -20.925 1.00 95.56 82 VAL A C 1
ATOM 654 O O . VAL A 1 82 ? 9.997 -2.171 -21.964 1.00 95.56 82 VAL A O 1
ATOM 657 N N . ILE A 1 83 ? 8.241 -1.256 -20.892 1.00 94.00 83 ILE A N 1
ATOM 658 C CA . ILE A 1 83 ? 7.411 -1.063 -22.079 1.00 94.00 83 ILE A CA 1
ATOM 659 C C . ILE A 1 83 ? 7.627 0.358 -22.592 1.00 94.00 83 ILE A C 1
ATOM 661 O O . ILE A 1 83 ? 7.349 1.331 -21.895 1.00 94.00 83 ILE A O 1
ATOM 665 N N . LEU A 1 84 ? 8.112 0.485 -23.823 1.00 92.38 84 LEU A N 1
ATOM 666 C CA . LEU A 1 84 ? 8.208 1.782 -24.483 1.00 92.38 84 LEU A CA 1
ATOM 667 C C . LEU A 1 84 ? 6.829 2.181 -25.021 1.00 92.38 84 LEU A C 1
ATOM 669 O O . LEU A 1 84 ? 6.253 1.450 -25.827 1.00 92.38 84 LEU A O 1
ATOM 673 N N . ILE A 1 85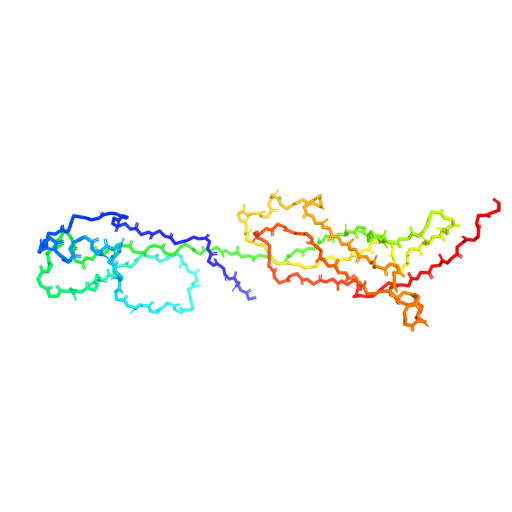 ? 6.315 3.327 -24.584 1.00 93.19 85 ILE A N 1
ATOM 674 C CA . ILE A 1 85 ? 5.034 3.888 -25.038 1.00 93.19 85 ILE A CA 1
ATOM 675 C C . ILE A 1 85 ? 5.260 5.095 -25.955 1.00 93.19 85 ILE A C 1
ATOM 677 O O . ILE A 1 85 ? 6.363 5.640 -26.004 1.00 93.19 85 ILE A O 1
ATOM 681 N N . ASN A 1 86 ? 4.218 5.500 -26.688 1.00 91.25 86 ASN A N 1
ATOM 682 C CA . ASN A 1 86 ? 4.213 6.670 -27.582 1.00 91.25 86 ASN A CA 1
ATOM 683 C C . ASN A 1 86 ? 5.279 6.651 -28.696 1.00 91.25 86 ASN A C 1
ATOM 685 O O . ASN A 1 86 ? 5.662 7.694 -29.218 1.00 91.25 86 ASN A O 1
ATOM 689 N N . LYS A 1 87 ? 5.776 5.469 -29.075 1.00 88.56 87 LYS A N 1
ATOM 690 C CA . LYS A 1 87 ? 6.742 5.310 -30.168 1.00 88.56 87 LYS A CA 1
ATOM 691 C C . LYS A 1 87 ? 6.015 5.272 -31.526 1.00 88.56 87 LYS A C 1
ATOM 693 O O . LYS A 1 87 ? 5.157 4.409 -31.685 1.00 88.56 87 LYS A O 1
ATOM 698 N N . PRO A 1 88 ? 6.420 6.076 -32.527 1.00 86.44 88 PRO A N 1
ATOM 699 C CA . PRO A 1 88 ? 5.932 5.960 -33.903 1.00 86.44 88 PRO A CA 1
ATOM 700 C C . PRO A 1 88 ? 6.210 4.582 -34.530 1.00 86.44 88 PRO A C 1
ATOM 702 O O . PRO A 1 88 ? 7.208 3.927 -34.202 1.00 86.44 88 PRO A O 1
ATOM 705 N N . ASP A 1 89 ? 5.379 4.146 -35.476 1.00 83.94 89 ASP A N 1
ATOM 706 C CA . ASP A 1 89 ? 5.487 2.813 -36.099 1.00 83.94 89 ASP A CA 1
ATOM 707 C C . ASP A 1 89 ? 6.702 2.646 -37.024 1.00 83.94 89 ASP A C 1
ATOM 709 O O . ASP A 1 89 ? 7.241 1.543 -37.183 1.00 83.94 89 ASP A O 1
ATOM 713 N N . ASN A 1 90 ? 7.189 3.755 -37.581 1.00 84.12 90 ASN A N 1
ATOM 714 C CA . ASN A 1 90 ? 8.318 3.800 -38.509 1.00 84.12 90 ASN A CA 1
ATOM 715 C C . ASN A 1 90 ? 9.700 3.700 -37.830 1.00 84.12 90 ASN A C 1
ATOM 717 O O . ASN A 1 90 ? 10.701 3.530 -38.522 1.00 84.12 90 ASN A O 1
ATOM 721 N N . ILE A 1 91 ? 9.785 3.761 -36.496 1.00 81.56 91 ILE A N 1
ATOM 722 C CA . ILE A 1 91 ? 11.064 3.728 -35.766 1.00 81.56 91 ILE A CA 1
ATOM 723 C C . ILE A 1 91 ? 11.161 2.452 -34.929 1.00 81.56 91 ILE A C 1
ATOM 725 O O . ILE A 1 91 ? 10.239 2.097 -34.193 1.00 81.56 91 ILE A O 1
ATOM 729 N N . SER A 1 92 ? 12.303 1.763 -34.985 1.00 84.50 92 SER A N 1
ATOM 730 C CA . SER A 1 92 ? 12.610 0.656 -34.077 1.00 84.50 92 SER A CA 1
ATOM 731 C C . SER A 1 92 ? 13.534 1.132 -32.960 1.00 84.50 92 SER A C 1
ATOM 733 O O . SER A 1 92 ? 14.641 1.601 -33.220 1.00 84.50 92 SER A O 1
ATOM 735 N N . ILE A 1 93 ? 13.097 0.987 -31.707 1.00 86.00 93 ILE A N 1
ATOM 736 C CA . ILE A 1 93 ? 13.869 1.387 -30.525 1.00 86.00 93 ILE A CA 1
ATOM 737 C C . ILE A 1 93 ? 13.994 0.206 -29.590 1.00 86.00 93 ILE A C 1
ATOM 739 O O . ILE A 1 93 ? 13.008 -0.451 -29.260 1.00 86.00 93 ILE A O 1
ATOM 743 N N . GLN A 1 94 ? 15.220 -0.037 -29.150 1.00 88.94 94 GLN A N 1
ATOM 744 C CA . GLN A 1 94 ? 15.525 -1.067 -28.181 1.00 88.94 94 GLN A CA 1
ATOM 745 C C . GLN A 1 94 ? 16.042 -0.429 -26.895 1.00 88.94 94 GLN A C 1
ATOM 747 O O . GLN A 1 94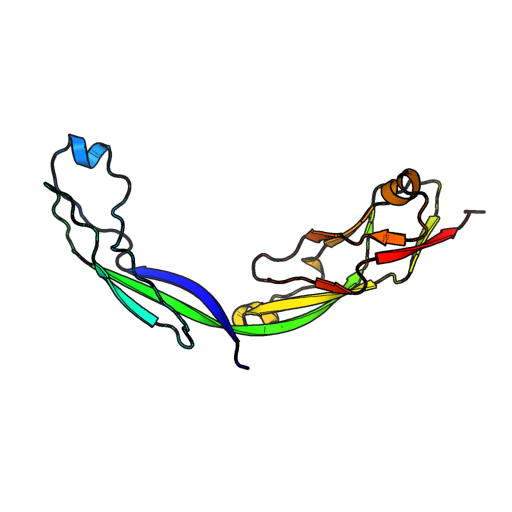 ? 17.046 0.278 -26.917 1.00 88.94 94 GLN A O 1
ATOM 752 N N . LEU A 1 95 ? 15.365 -0.708 -25.782 1.00 91.50 95 LEU A N 1
ATOM 753 C CA . LEU A 1 95 ? 15.795 -0.278 -24.453 1.00 91.50 95 LEU A CA 1
ATOM 754 C C . LEU A 1 95 ? 16.937 -1.159 -23.941 1.00 91.50 95 LEU A C 1
ATOM 756 O O . LEU A 1 95 ? 16.958 -2.373 -24.176 1.00 91.50 95 LEU A O 1
ATOM 760 N N . ASN A 1 96 ? 17.875 -0.537 -23.234 1.00 91.31 96 ASN A N 1
ATOM 761 C CA . ASN A 1 96 ? 18.974 -1.200 -22.557 1.00 91.31 96 ASN A CA 1
ATOM 762 C C . ASN A 1 96 ? 19.152 -0.625 -21.137 1.00 91.31 96 ASN A C 1
ATOM 764 O O . ASN A 1 96 ? 19.567 0.530 -21.002 1.00 91.31 96 ASN A O 1
ATOM 768 N N . PRO A 1 97 ? 18.883 -1.411 -20.081 1.00 92.94 97 PRO A N 1
ATOM 769 C CA . PRO A 1 97 ? 18.391 -2.794 -20.098 1.00 92.94 97 PRO A CA 1
ATOM 770 C C . PRO A 1 97 ? 16.919 -2.923 -20.543 1.00 92.94 97 PRO A C 1
ATOM 772 O O . PRO A 1 97 ? 16.124 -1.998 -20.407 1.00 92.94 97 PRO A O 1
ATOM 775 N N . LYS A 1 98 ? 16.534 -4.105 -21.056 1.00 93.06 98 LYS A N 1
ATOM 776 C CA . LYS A 1 98 ? 15.130 -4.426 -21.413 1.00 93.06 98 LYS A CA 1
ATOM 777 C C . LYS A 1 98 ? 14.254 -4.745 -20.202 1.00 93.06 98 LYS A C 1
ATOM 779 O O . LYS A 1 98 ? 13.031 -4.667 -20.285 1.00 93.06 98 LYS A O 1
ATOM 784 N N . LYS A 1 99 ? 14.878 -5.188 -19.112 1.00 95.19 99 LYS A N 1
ATOM 785 C CA . LYS A 1 99 ? 14.229 -5.503 -17.842 1.00 95.19 99 LYS A CA 1
ATOM 786 C C . LYS A 1 99 ? 14.896 -4.693 -16.748 1.00 95.19 99 LYS A C 1
ATOM 788 O O . LYS A 1 99 ? 16.113 -4.534 -16.766 1.00 95.19 99 LYS A O 1
ATOM 793 N N . ILE A 1 100 ? 14.100 -4.233 -15.802 1.00 95.19 100 ILE A N 1
ATOM 794 C CA . ILE A 1 100 ? 14.583 -3.582 -14.593 1.00 95.19 100 ILE A CA 1
ATOM 795 C C . ILE A 1 100 ? 14.171 -4.404 -13.380 1.00 95.19 100 ILE A C 1
ATOM 797 O O . ILE A 1 100 ? 13.185 -5.143 -13.433 1.00 95.19 100 ILE A O 1
ATOM 801 N N . LYS A 1 101 ? 14.910 -4.256 -12.286 1.00 96.62 101 LYS A N 1
ATOM 802 C CA . LYS A 1 101 ? 14.565 -4.891 -11.022 1.00 96.62 101 LYS A CA 1
ATOM 803 C C . LYS A 1 101 ? 13.674 -3.948 -10.227 1.00 96.62 101 LYS A C 1
ATOM 805 O O . LYS A 1 101 ? 14.097 -2.845 -9.885 1.00 96.62 101 LYS A O 1
ATOM 810 N N . LEU A 1 102 ? 12.454 -4.380 -9.926 1.00 96.31 102 LEU A N 1
ATOM 811 C CA . LEU A 1 102 ? 11.607 -3.725 -8.935 1.00 96.31 102 LEU A CA 1
ATOM 812 C C . LEU A 1 102 ? 11.881 -4.342 -7.571 1.00 96.31 102 LEU A C 1
ATOM 814 O O . LEU A 1 102 ? 11.834 -5.561 -7.441 1.00 96.31 102 LEU A O 1
ATOM 818 N N . LYS A 1 103 ? 12.150 -3.508 -6.569 1.00 96.38 103 LYS A N 1
ATOM 819 C CA . LYS A 1 103 ? 12.191 -3.881 -5.153 1.00 96.38 103 LYS A CA 1
ATOM 820 C C . LYS A 1 103 ? 10.979 -3.300 -4.448 1.00 96.38 103 LYS A C 1
ATOM 822 O O . LYS A 1 103 ? 10.592 -2.174 -4.744 1.00 96.38 103 LYS A O 1
ATOM 827 N N . PHE A 1 104 ? 10.384 -4.059 -3.544 1.00 96.06 104 PHE A N 1
ATOM 828 C CA . PHE A 1 104 ? 9.184 -3.641 -2.832 1.00 96.06 104 PHE A CA 1
ATOM 829 C C . PHE A 1 104 ? 8.997 -4.439 -1.544 1.00 96.06 104 PHE A C 1
ATOM 831 O O . PHE A 1 104 ? 9.587 -5.509 -1.376 1.00 96.06 104 PHE A O 1
ATOM 838 N N . TYR A 1 105 ? 8.136 -3.946 -0.659 1.00 95.88 105 TYR A N 1
ATOM 839 C CA . TYR A 1 105 ? 7.690 -4.690 0.513 1.00 95.88 105 TYR A CA 1
ATOM 840 C C . TYR A 1 105 ? 6.307 -5.295 0.296 1.00 95.88 105 TYR A C 1
ATOM 842 O O . TYR A 1 105 ? 5.447 -4.721 -0.374 1.00 95.88 105 TYR A O 1
ATOM 850 N N . VAL A 1 106 ? 6.097 -6.469 0.885 1.00 95.31 106 VAL A N 1
ATOM 851 C CA . VAL A 1 106 ? 4.813 -7.171 0.866 1.00 95.31 106 VAL A CA 1
ATOM 852 C C . VAL A 1 106 ? 4.599 -7.914 2.181 1.00 95.31 106 VAL A C 1
ATOM 854 O O . VAL A 1 106 ? 5.528 -8.516 2.731 1.00 95.31 106 VAL A O 1
ATOM 857 N N . GLY A 1 107 ? 3.371 -7.865 2.697 1.00 94.19 107 GLY A N 1
ATOM 858 C CA . GLY A 1 107 ? 2.960 -8.653 3.858 1.00 94.19 107 GLY A CA 1
ATOM 859 C C . GLY A 1 107 ? 3.060 -10.155 3.581 1.00 94.19 107 GLY A C 1
ATOM 860 O O . GLY A 1 107 ? 2.792 -10.610 2.465 1.00 94.19 107 GLY A O 1
ATOM 861 N N . LEU A 1 108 ? 3.453 -10.952 4.581 1.00 92.88 108 LEU A N 1
ATOM 862 C CA . LEU A 1 108 ? 3.675 -12.392 4.388 1.00 92.88 108 LEU A CA 1
ATOM 863 C C . LEU A 1 108 ? 2.427 -13.130 3.883 1.00 92.88 108 LEU A C 1
ATOM 865 O O . LEU A 1 108 ? 2.560 -14.110 3.152 1.00 92.88 108 LEU A O 1
ATOM 869 N N . SER A 1 109 ? 1.226 -12.655 4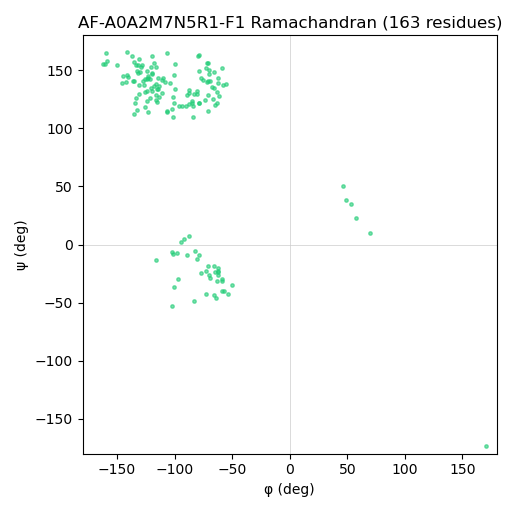.227 1.00 93.25 109 SER A N 1
ATOM 870 C CA . SER A 1 109 ? -0.019 -13.267 3.755 1.00 93.25 109 SER A CA 1
ATOM 871 C C . SER A 1 109 ? -0.262 -13.079 2.255 1.00 93.25 109 SER A C 1
ATOM 873 O O . SER A 1 109 ? -0.846 -13.954 1.619 1.00 93.25 109 SER A O 1
ATOM 875 N N . ASN A 1 110 ? 0.244 -11.985 1.680 1.00 94.19 110 ASN A N 1
ATOM 876 C CA . ASN A 1 110 ? 0.089 -11.648 0.266 1.00 94.19 110 ASN A CA 1
ATOM 877 C C . ASN A 1 110 ? 1.298 -12.037 -0.591 1.00 94.19 110 ASN A C 1
ATOM 879 O O . ASN A 1 110 ? 1.223 -11.965 -1.815 1.00 94.19 110 ASN A O 1
ATOM 883 N N . PHE A 1 111 ? 2.399 -12.489 0.020 1.00 93.75 111 PHE A N 1
ATOM 884 C CA . PHE A 1 111 ? 3.634 -12.831 -0.689 1.00 93.75 111 PHE A CA 1
ATOM 885 C C . PHE A 1 111 ? 3.405 -13.829 -1.837 1.00 93.75 111 PHE A C 1
ATOM 887 O O . PHE A 1 111 ? 3.919 -13.638 -2.935 1.00 93.75 111 PHE A O 1
ATOM 894 N N . LYS A 1 112 ? 2.577 -14.859 -1.614 1.00 94.56 112 LYS A N 1
ATOM 895 C CA . LYS A 1 112 ? 2.264 -15.886 -2.626 1.00 94.56 112 LYS A CA 1
ATOM 896 C C . LYS A 1 112 ? 1.392 -15.377 -3.779 1.00 94.56 112 LYS A C 1
ATOM 898 O O . LYS A 1 112 ? 1.341 -16.024 -4.818 1.00 94.56 112 LYS A O 1
ATOM 903 N N . HIS A 1 113 ? 0.702 -14.252 -3.601 1.00 95.25 113 HIS A N 1
ATOM 904 C CA . HIS A 1 113 ? -0.178 -13.669 -4.617 1.00 95.25 113 HIS A CA 1
ATOM 905 C C . HIS A 1 113 ? 0.557 -12.701 -5.547 1.00 95.25 113 HIS A C 1
ATOM 907 O O . HIS A 1 113 ? -0.009 -12.254 -6.540 1.00 95.25 113 HIS A O 1
ATOM 913 N N . VAL A 1 114 ? 1.808 -12.350 -5.238 1.00 95.62 114 VAL A N 1
ATOM 914 C CA . VAL A 1 114 ? 2.611 -11.453 -6.070 1.00 95.62 114 VAL A CA 1
ATOM 915 C C . VAL A 1 114 ? 2.880 -12.103 -7.426 1.00 95.62 114 VAL A C 1
ATOM 917 O O . VAL A 1 114 ? 3.538 -13.138 -7.516 1.00 95.62 114 VAL A O 1
ATOM 920 N N . ASN A 1 115 ? 2.425 -11.452 -8.495 1.00 94.69 115 ASN A N 1
ATOM 921 C CA . ASN A 1 115 ? 2.646 -11.892 -9.866 1.00 94.69 115 ASN A CA 1
ATOM 922 C C . ASN A 1 115 ? 3.171 -10.736 -10.727 1.00 94.69 115 ASN A C 1
ATOM 924 O O . ASN A 1 115 ? 2.655 -9.623 -10.682 1.00 94.69 115 ASN A O 1
ATOM 928 N N . ARG A 1 116 ? 4.164 -11.024 -11.577 1.00 94.06 116 ARG A N 1
ATOM 929 C CA . ARG A 1 116 ? 4.738 -10.088 -12.556 1.00 94.06 116 ARG A CA 1
ATOM 930 C C . ARG A 1 116 ? 3.690 -9.387 -13.423 1.00 94.06 116 ARG A C 1
ATOM 932 O O . ARG A 1 116 ? 3.888 -8.228 -13.761 1.00 94.06 116 ARG A O 1
ATOM 939 N N . ALA A 1 117 ? 2.601 -10.071 -13.774 1.00 95.25 117 ALA A N 1
ATOM 940 C CA . ALA A 1 117 ? 1.538 -9.524 -14.619 1.00 95.25 117 ALA A CA 1
ATOM 941 C C . ALA A 1 117 ? 0.772 -8.354 -13.974 1.00 95.25 117 ALA A C 1
ATOM 943 O O . ALA A 1 117 ? 0.123 -7.593 -14.679 1.00 95.25 117 ALA A O 1
ATOM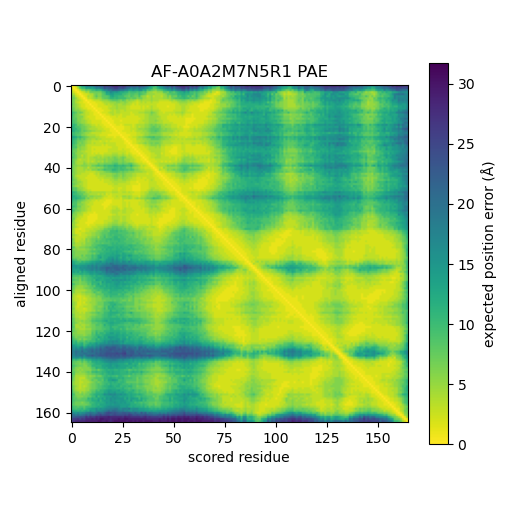 944 N N . GLN A 1 118 ? 0.858 -8.194 -12.651 1.00 96.12 118 GLN A N 1
ATOM 945 C CA . GLN A 1 118 ? 0.195 -7.112 -11.915 1.00 96.12 118 GLN A CA 1
ATOM 946 C C . GLN A 1 118 ? 0.978 -5.799 -11.951 1.00 96.12 118 GLN A C 1
ATOM 948 O O . GLN A 1 118 ? 0.522 -4.797 -11.407 1.00 96.12 118 GLN A O 1
ATOM 953 N N . PHE A 1 119 ? 2.178 -5.815 -12.526 1.00 96.56 119 PHE A N 1
ATOM 954 C CA . PHE A 1 119 ? 3.055 -4.665 -12.557 1.00 96.56 119 PHE A CA 1
ATOM 955 C C . PHE A 1 119 ? 3.262 -4.193 -13.988 1.00 96.56 119 PHE A C 1
ATOM 957 O O . PHE A 1 119 ? 3.615 -4.972 -14.879 1.00 96.56 119 PHE A O 1
ATOM 964 N N . ARG A 1 120 ? 3.156 -2.882 -14.180 1.00 96.44 120 ARG A N 1
ATOM 965 C CA . ARG A 1 120 ? 3.411 -2.239 -15.463 1.00 96.44 120 ARG A CA 1
ATOM 966 C C . ARG A 1 120 ? 4.443 -1.148 -15.302 1.00 96.44 120 ARG A C 1
ATOM 968 O O . ARG A 1 120 ? 4.226 -0.164 -14.600 1.00 96.44 120 ARG A O 1
ATOM 975 N N . VAL A 1 121 ? 5.556 -1.323 -15.996 1.00 96.38 121 VAL A N 1
ATOM 976 C CA . VAL A 1 121 ? 6.668 -0.381 -16.020 1.00 96.38 121 VAL A CA 1
ATOM 977 C C . VAL A 1 121 ? 6.814 0.160 -17.431 1.00 96.38 121 VAL A C 1
ATOM 979 O O . VAL A 1 121 ? 6.886 -0.613 -18.388 1.00 96.38 121 VAL A O 1
ATOM 982 N N . VAL A 1 122 ? 6.860 1.483 -17.560 1.00 95.56 122 VAL A N 1
ATOM 983 C CA . VAL A 1 122 ? 6.891 2.162 -18.856 1.00 95.56 122 VAL A CA 1
ATOM 984 C C . VAL A 1 122 ? 8.032 3.166 -18.952 1.00 95.56 122 VAL A C 1
ATOM 986 O O . VAL A 1 122 ? 8.479 3.711 -17.946 1.00 95.56 122 VAL A O 1
ATOM 989 N N . ALA A 1 123 ? 8.463 3.425 -20.180 1.00 94.00 123 ALA A N 1
ATOM 990 C CA . ALA A 1 123 ? 9.293 4.562 -20.557 1.00 94.00 123 ALA A CA 1
ATOM 991 C C . ALA A 1 123 ? 8.596 5.297 -21.711 1.00 94.00 123 ALA A C 1
ATOM 993 O O . ALA A 1 123 ? 8.061 4.642 -22.609 1.00 94.00 123 ALA A O 1
ATOM 994 N N . ASP A 1 124 ? 8.569 6.629 -21.691 1.00 92.31 124 ASP A N 1
ATOM 995 C CA . ASP A 1 124 ? 7.857 7.427 -22.697 1.00 92.31 124 ASP A CA 1
ATOM 996 C C . ASP A 1 124 ? 8.804 7.897 -23.806 1.00 92.31 124 ASP A C 1
ATOM 998 O O . ASP A 1 124 ? 9.751 8.640 -23.558 1.00 92.31 124 ASP A O 1
ATOM 1002 N N . TYR A 1 125 ? 8.534 7.495 -25.051 1.00 89.31 125 TYR A N 1
ATOM 1003 C CA . TYR A 1 125 ? 9.315 7.931 -26.207 1.00 89.31 125 TYR A CA 1
ATOM 1004 C C . TYR A 1 125 ? 9.326 9.457 -26.389 1.00 89.31 125 TYR A C 1
ATOM 1006 O O . TYR A 1 125 ? 10.326 10.011 -26.847 1.00 89.31 125 TYR A O 1
ATOM 1014 N N . ASN A 1 126 ? 8.257 10.156 -25.999 1.00 88.69 126 ASN A N 1
ATOM 1015 C CA . ASN A 1 126 ? 8.165 11.607 -26.150 1.00 88.69 126 ASN A CA 1
ATOM 1016 C C . ASN A 1 126 ? 9.242 12.360 -25.348 1.00 88.69 126 ASN A C 1
ATOM 1018 O O . ASN A 1 126 ? 9.600 13.479 -25.723 1.00 88.69 126 ASN A O 1
ATOM 1022 N N . GLU A 1 127 ? 9.799 11.761 -24.286 1.00 85.19 127 GLU A N 1
ATOM 1023 C CA . GLU A 1 127 ? 10.916 12.348 -23.531 1.00 85.19 127 GLU A CA 1
ATOM 1024 C C . GLU A 1 127 ? 12.183 12.492 -24.384 1.00 85.19 127 GLU A C 1
ATOM 1026 O O . GLU A 1 127 ? 12.925 13.457 -24.213 1.00 85.19 127 GLU A O 1
ATOM 1031 N N . ILE A 1 128 ? 12.409 11.592 -25.349 1.00 81.50 128 ILE A N 1
ATOM 1032 C CA . ILE A 1 128 ? 13.570 11.662 -26.250 1.00 81.50 128 ILE A CA 1
ATOM 1033 C C . ILE A 1 128 ? 13.507 12.917 -27.113 1.00 81.50 128 ILE A C 1
ATOM 1035 O O . ILE A 1 128 ? 14.507 13.615 -27.263 1.00 81.50 128 ILE A O 1
ATOM 1039 N N . ILE A 1 129 ? 12.332 13.190 -27.685 1.00 76.81 129 ILE A N 1
ATOM 1040 C CA . ILE A 1 129 ? 12.124 14.331 -28.582 1.00 76.81 129 ILE A CA 1
ATOM 1041 C C . ILE A 1 129 ? 12.280 15.639 -27.805 1.00 76.81 129 ILE A C 1
ATOM 1043 O O . ILE A 1 129 ? 12.919 16.567 -28.290 1.00 76.81 129 ILE A O 1
ATOM 1047 N N . LYS A 1 130 ? 11.704 15.706 -26.600 1.00 77.69 130 LYS A N 1
ATOM 1048 C CA . LYS A 1 130 ? 11.676 16.931 -25.792 1.00 77.69 130 LYS A CA 1
ATOM 1049 C C . LYS A 1 130 ? 13.029 17.278 -25.183 1.00 77.69 130 LYS A C 1
ATOM 1051 O O . LYS A 1 130 ? 13.406 18.442 -25.183 1.00 77.69 130 LYS A O 1
ATOM 1056 N N . ASN A 1 131 ? 13.742 16.282 -24.661 1.00 75.19 131 ASN A N 1
ATOM 1057 C CA . ASN A 1 131 ? 14.906 16.531 -23.811 1.00 75.19 131 ASN A CA 1
ATOM 1058 C C . ASN A 1 131 ? 16.242 16.330 -24.542 1.00 75.19 131 ASN A C 1
ATOM 1060 O O . ASN A 1 131 ? 17.290 16.608 -23.967 1.00 75.19 131 ASN A O 1
ATOM 1064 N N . ASN A 1 132 ? 16.222 15.833 -25.787 1.00 73.31 132 ASN A N 1
ATOM 1065 C CA . ASN A 1 132 ? 17.417 15.478 -26.560 1.00 73.31 132 ASN A CA 1
ATOM 1066 C C . ASN A 1 132 ? 18.407 14.601 -25.757 1.00 73.31 132 ASN A C 1
ATOM 1068 O O . ASN A 1 132 ? 19.624 14.780 -25.811 1.00 73.31 132 ASN A O 1
ATOM 1072 N N . THR A 1 133 ? 17.875 13.669 -24.958 1.00 75.88 133 THR A N 1
ATOM 1073 C CA . THR A 1 133 ? 18.655 12.791 -24.076 1.00 75.88 133 THR A CA 1
ATOM 1074 C C . THR A 1 133 ? 18.849 11.405 -24.685 1.00 75.88 133 THR A C 1
ATOM 1076 O O . THR A 1 133 ? 18.029 10.905 -25.456 1.00 75.88 133 THR A O 1
ATOM 1079 N N . ASN A 1 134 ? 19.917 10.725 -24.255 1.00 81.25 134 ASN A N 1
ATOM 1080 C CA . ASN A 1 134 ? 20.172 9.306 -24.555 1.00 81.25 134 ASN A CA 1
ATOM 1081 C C . ASN A 1 134 ? 19.610 8.352 -23.481 1.00 81.25 134 ASN A C 1
ATOM 1083 O O . ASN A 1 134 ? 19.831 7.142 -23.540 1.00 81.25 134 ASN A O 1
ATOM 1087 N N . LYS A 1 135 ? 18.895 8.901 -22.491 1.00 87.44 135 LYS A N 1
ATOM 1088 C CA . LYS A 1 135 ? 18.321 8.197 -21.342 1.00 87.44 135 LYS A CA 1
ATOM 1089 C C . LYS A 1 135 ? 16.837 8.505 -21.229 1.00 87.44 135 LYS A C 1
ATOM 1091 O O . LYS A 1 135 ? 16.435 9.651 -21.415 1.00 87.44 135 LYS A O 1
ATOM 1096 N N . LEU A 1 136 ? 16.071 7.481 -20.885 1.00 90.06 136 LEU A N 1
ATOM 1097 C CA . LEU A 1 136 ? 14.641 7.541 -20.620 1.00 90.06 136 LEU A CA 1
ATOM 1098 C C . LEU A 1 136 ? 14.369 7.241 -19.153 1.00 90.06 136 LEU A C 1
ATOM 1100 O O . LEU A 1 136 ? 14.940 6.286 -18.615 1.00 90.06 136 LEU A O 1
ATOM 1104 N N . SER A 1 137 ? 13.484 8.017 -18.533 1.00 92.12 137 SER A N 1
ATOM 1105 C CA . SER A 1 137 ? 13.030 7.741 -17.172 1.00 92.12 137 SER A CA 1
ATOM 1106 C C . SER A 1 137 ? 12.047 6.579 -17.168 1.00 92.12 137 SER A C 1
ATOM 1108 O O . SER A 1 137 ? 11.216 6.430 -18.065 1.00 92.12 137 SER A O 1
ATOM 1110 N N . VAL A 1 138 ? 12.154 5.731 -16.151 1.00 93.94 138 VAL A N 1
ATOM 1111 C CA . VAL A 1 138 ? 11.280 4.577 -15.985 1.00 93.94 138 VAL A CA 1
ATOM 1112 C C . VAL A 1 138 ? 10.216 4.887 -14.942 1.00 93.94 138 VAL A C 1
ATOM 1114 O O . VAL A 1 138 ? 10.531 5.260 -13.815 1.00 93.94 138 VAL A O 1
ATOM 1117 N N . VAL A 1 139 ? 8.952 4.686 -15.307 1.00 94.44 139 VAL A N 1
ATOM 1118 C CA . VAL A 1 139 ? 7.795 4.981 -14.457 1.00 94.44 139 VAL A CA 1
ATOM 1119 C C . VAL A 1 139 ? 6.990 3.712 -14.207 1.00 94.44 139 VAL A C 1
ATOM 1121 O O . VAL A 1 139 ? 6.651 2.974 -15.134 1.00 94.44 139 VAL A O 1
ATOM 1124 N N . ILE A 1 140 ? 6.649 3.468 -12.944 1.00 94.81 140 ILE A N 1
ATOM 1125 C CA . ILE A 1 140 ? 5.730 2.401 -12.544 1.00 94.81 140 ILE A CA 1
ATOM 1126 C C . ILE A 1 140 ? 4.304 2.944 -12.698 1.00 94.81 140 ILE A C 1
ATOM 1128 O O . ILE A 1 140 ? 3.954 3.945 -12.079 1.00 94.81 140 ILE A O 1
ATOM 1132 N N . LYS A 1 141 ? 3.495 2.320 -13.557 1.00 95.12 141 LYS A N 1
ATOM 1133 C CA . LYS A 1 141 ? 2.110 2.731 -13.844 1.00 95.12 141 LYS A CA 1
ATOM 1134 C C . LYS A 1 141 ? 1.075 1.889 -13.119 1.00 95.12 141 LYS A C 1
ATOM 1136 O O . LYS A 1 141 ? 0.055 2.422 -12.705 1.00 95.12 141 LYS A O 1
ATOM 1141 N N . GLU A 1 142 ? 1.336 0.596 -12.977 1.00 96.00 142 GLU A N 1
ATOM 1142 C CA . GLU A 1 142 ? 0.420 -0.349 -12.340 1.00 96.00 142 GLU A CA 1
ATOM 1143 C C . GLU A 1 142 ? 1.223 -1.240 -11.393 1.00 96.00 142 GLU A C 1
ATOM 1145 O O . GLU A 1 142 ? 2.365 -1.600 -11.698 1.00 96.00 142 GLU A O 1
ATOM 1150 N N . PHE A 1 143 ? 0.642 -1.546 -10.238 1.00 96.50 143 PHE A N 1
ATOM 1151 C CA . PHE A 1 143 ? 1.163 -2.463 -9.228 1.00 96.50 143 PHE A CA 1
ATOM 1152 C C . PHE A 1 143 ? 0.013 -2.873 -8.288 1.00 96.50 143 PHE A C 1
ATOM 1154 O O . PHE A 1 143 ? -0.968 -2.135 -8.161 1.00 96.50 143 PHE A O 1
ATOM 1161 N N . PRO A 1 144 ? 0.092 -4.037 -7.626 1.00 95.81 144 PRO A N 1
ATOM 1162 C CA . PRO A 1 144 ? -0.957 -4.479 -6.712 1.00 95.81 144 PRO A CA 1
ATOM 1163 C C . PRO A 1 144 ? -1.019 -3.617 -5.441 1.00 95.81 144 PRO A C 1
ATOM 1165 O O . PRO A 1 144 ? 0.011 -3.287 -4.857 1.00 95.81 144 PRO A O 1
ATOM 1168 N N . ALA A 1 145 ? -2.232 -3.329 -4.958 1.00 93.94 145 ALA A N 1
ATOM 1169 C CA . ALA A 1 145 ? -2.471 -2.457 -3.797 1.00 93.94 145 ALA A CA 1
ATOM 1170 C C . ALA A 1 145 ? -1.874 -2.971 -2.470 1.00 93.94 145 ALA A C 1
ATOM 1172 O O . ALA A 1 145 ? -1.677 -2.202 -1.538 1.00 93.94 145 ALA A O 1
ATOM 1173 N N . TYR A 1 146 ? -1.579 -4.270 -2.376 1.00 91.94 146 TYR A N 1
ATOM 1174 C CA . TYR A 1 146 ? -0.979 -4.899 -1.193 1.00 91.94 146 TYR A CA 1
ATOM 1175 C C . TYR A 1 146 ? 0.561 -4.862 -1.177 1.00 91.94 146 TYR A C 1
ATOM 1177 O O . TYR A 1 146 ? 1.189 -5.505 -0.332 1.00 91.94 146 TYR A O 1
ATOM 1185 N N . VAL A 1 147 ? 1.174 -4.154 -2.126 1.00 94.38 147 VAL A N 1
ATOM 1186 C CA . VAL A 1 147 ? 2.617 -3.915 -2.203 1.00 94.38 147 VAL A CA 1
ATOM 1187 C C . VAL A 1 147 ? 2.902 -2.438 -1.931 1.00 94.38 147 VAL A C 1
ATOM 1189 O O . VAL A 1 147 ? 2.165 -1.568 -2.384 1.00 94.38 147 VAL A O 1
ATOM 1192 N N . PHE A 1 148 ? 3.988 -2.144 -1.214 1.00 93.19 148 PHE A N 1
ATOM 1193 C CA . PHE A 1 148 ? 4.346 -0.779 -0.818 1.00 93.19 148 PHE A CA 1
ATOM 1194 C C . PHE A 1 148 ? 5.860 -0.519 -0.883 1.00 93.19 148 PHE A C 1
ATOM 1196 O O . PHE A 1 148 ? 6.664 -1.444 -1.014 1.00 93.19 148 PHE A O 1
ATOM 1203 N N . ASN A 1 149 ? 6.233 0.766 -0.831 1.00 93.25 149 ASN A N 1
ATOM 1204 C CA . ASN A 1 149 ? 7.594 1.296 -1.020 1.00 93.25 149 ASN A CA 1
ATOM 1205 C C . ASN A 1 149 ? 8.306 0.702 -2.246 1.00 93.25 149 ASN A C 1
ATOM 1207 O O . ASN A 1 149 ? 9.428 0.198 -2.153 1.00 93.25 149 ASN A O 1
ATOM 1211 N N . LEU A 1 150 ? 7.634 0.734 -3.397 1.00 94.00 150 LEU A N 1
ATOM 1212 C CA . LEU A 1 150 ? 8.212 0.255 -4.644 1.00 94.00 150 LEU A CA 1
ATOM 1213 C C . LEU A 1 150 ? 9.365 1.161 -5.082 1.00 94.00 150 LEU A C 1
ATOM 1215 O O . LEU A 1 150 ? 9.238 2.384 -5.095 1.00 94.00 150 LEU A O 1
ATOM 1219 N N . ASN A 1 151 ? 10.465 0.550 -5.503 1.00 93.62 151 ASN A N 1
ATOM 1220 C CA . ASN A 1 151 ? 11.601 1.235 -6.100 1.00 93.62 151 ASN A CA 1
ATOM 1221 C C . ASN A 1 151 ? 12.099 0.458 -7.324 1.00 93.62 151 ASN A C 1
ATOM 1223 O O . ASN A 1 151 ? 12.143 -0.775 -7.316 1.00 93.62 151 ASN A O 1
ATOM 1227 N N . CYS A 1 152 ? 12.485 1.171 -8.378 1.00 92.81 152 CYS A N 1
ATOM 1228 C CA . CYS A 1 152 ? 13.052 0.595 -9.588 1.00 92.81 152 CYS A CA 1
ATOM 1229 C C . CYS A 1 152 ? 14.566 0.809 -9.654 1.00 92.81 152 CYS A C 1
ATOM 1231 O O . CYS A 1 152 ? 15.087 1.880 -9.361 1.00 92.81 152 CYS A O 1
ATOM 1233 N N . ASN A 1 153 ? 15.288 -0.222 -10.090 1.00 92.62 153 ASN A N 1
ATOM 1234 C CA . ASN A 1 153 ? 16.703 -0.114 -10.403 1.00 92.62 153 ASN A CA 1
ATOM 1235 C C . ASN A 1 153 ? 17.008 -0.805 -11.745 1.00 92.62 153 ASN A C 1
ATOM 1237 O O . ASN A 1 153 ? 16.766 -2.013 -11.873 1.00 92.62 153 ASN A O 1
ATOM 1241 N N . PRO A 1 154 ? 17.564 -0.087 -12.735 1.00 92.81 154 PRO A N 1
ATOM 1242 C CA . PRO A 1 154 ? 17.832 1.359 -12.752 1.00 92.81 154 PRO A CA 1
ATOM 1243 C C . PRO A 1 154 ? 16.566 2.232 -12.884 1.00 92.81 154 PRO A C 1
ATOM 1245 O O . PRO A 1 154 ? 15.554 1.787 -13.422 1.00 92.81 154 PRO A O 1
ATOM 1248 N N . LEU A 1 155 ? 16.654 3.491 -12.427 1.00 92.50 155 LEU A N 1
ATOM 1249 C CA . LEU A 1 155 ? 15.618 4.532 -12.604 1.00 92.50 155 LEU A CA 1
ATOM 1250 C C . LEU A 1 155 ? 15.539 5.056 -14.046 1.00 92.50 155 LEU A C 1
ATOM 1252 O O . LEU A 1 155 ? 14.526 5.609 -14.467 1.00 92.50 155 LEU A O 1
ATOM 1256 N N . THR A 1 156 ? 16.631 4.910 -14.795 1.00 92.25 156 THR A N 1
ATOM 1257 C CA . THR A 1 156 ? 16.728 5.332 -16.191 1.00 92.25 156 THR A CA 1
ATOM 1258 C C . THR A 1 156 ? 17.288 4.206 -17.043 1.00 92.25 156 THR A C 1
ATOM 1260 O O . THR A 1 156 ? 18.100 3.402 -16.584 1.00 92.25 156 THR A O 1
ATOM 1263 N N . VAL A 1 157 ? 16.861 4.147 -18.299 1.00 92.19 157 VAL A N 1
ATOM 1264 C CA . VAL A 1 157 ? 17.361 3.185 -19.284 1.00 92.19 157 VAL A CA 1
ATOM 1265 C C . VAL A 1 157 ? 17.910 3.920 -20.495 1.00 92.19 157 VAL A C 1
ATOM 1267 O O . VAL A 1 157 ? 17.385 4.957 -20.900 1.00 92.19 157 VAL A O 1
ATOM 1270 N N . ASN A 1 158 ? 18.969 3.380 -21.088 1.00 91.00 158 ASN A N 1
ATOM 1271 C CA . ASN A 1 158 ? 19.456 3.859 -22.375 1.00 91.00 158 ASN A CA 1
ATOM 1272 C C . ASN A 1 158 ? 18.591 3.269 -23.496 1.00 91.00 158 ASN A C 1
ATOM 1274 O O . ASN A 1 158 ? 17.916 2.253 -23.309 1.00 91.00 158 ASN A O 1
ATOM 1278 N N . TYR A 1 159 ? 18.645 3.861 -24.685 1.00 88.19 159 TYR A N 1
ATOM 1279 C CA . TYR A 1 159 ? 17.971 3.319 -25.862 1.00 88.19 159 TYR A CA 1
ATOM 1280 C C . TYR A 1 159 ? 18.887 3.310 -27.087 1.00 88.19 159 TYR A C 1
ATOM 1282 O O . TYR A 1 159 ? 19.817 4.103 -27.202 1.00 88.19 159 TYR A O 1
ATOM 1290 N N . ILE A 1 160 ? 18.608 2.400 -28.018 1.00 85.06 160 ILE A N 1
ATOM 1291 C CA . ILE A 1 160 ? 19.312 2.274 -29.296 1.00 85.06 160 ILE A CA 1
ATOM 1292 C C . ILE A 1 160 ? 18.274 2.378 -30.412 1.00 85.06 160 ILE A C 1
ATOM 1294 O O . ILE A 1 160 ? 17.316 1.599 -30.444 1.00 85.06 160 ILE A O 1
ATOM 1298 N N . LYS A 1 161 ? 18.467 3.332 -31.329 1.00 82.38 161 LYS A N 1
ATOM 1299 C CA . LYS A 1 161 ? 17.668 3.460 -32.555 1.00 82.38 161 LYS A CA 1
ATOM 1300 C C . LYS A 1 161 ? 18.196 2.467 -33.593 1.00 82.38 161 LYS A C 1
ATOM 1302 O O . LYS A 1 161 ? 19.393 2.429 -33.860 1.00 82.38 161 LYS A O 1
ATOM 1307 N N . ARG A 1 162 ? 17.312 1.666 -34.187 1.00 72.38 162 ARG A N 1
ATOM 1308 C CA . ARG A 1 162 ? 17.612 0.841 -35.364 1.00 72.38 162 ARG A CA 1
ATOM 1309 C C . ARG A 1 162 ? 16.791 1.358 -36.539 1.00 72.38 162 ARG A C 1
ATOM 1311 O O . ARG A 1 162 ? 15.572 1.480 -36.419 1.00 72.38 162 ARG A O 1
ATOM 1318 N N . SER A 1 163 ? 17.454 1.642 -37.658 1.00 62.75 163 SER A N 1
ATOM 1319 C CA . SER A 1 163 ? 16.756 1.872 -38.922 1.00 62.75 163 SER A CA 1
ATOM 1320 C C . SER A 1 163 ? 16.199 0.537 -39.413 1.00 62.75 163 SER A C 1
ATOM 1322 O O . SER A 1 163 ? 16.939 -0.452 -39.444 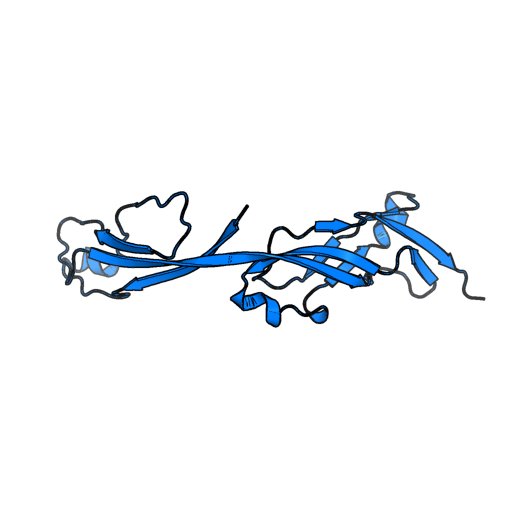1.00 62.75 163 SER A O 1
ATOM 1324 N N . LYS A 1 164 ? 14.907 0.480 -39.749 1.00 58.25 164 LYS A N 1
ATOM 1325 C CA . LYS A 1 164 ? 14.388 -0.636 -40.544 1.00 58.25 164 LYS A CA 1
ATOM 1326 C C . LYS A 1 164 ? 14.957 -0.444 -41.955 1.00 58.25 164 LYS A C 1
ATOM 1328 O O . LYS A 1 164 ? 14.705 0.597 -42.555 1.00 58.25 164 LYS A O 1
ATOM 1333 N N . LYS A 1 165 ? 15.805 -1.378 -42.399 1.00 46.78 165 LYS A N 1
ATOM 1334 C CA . LYS A 1 165 ? 16.129 -1.521 -43.824 1.00 46.78 165 LYS A CA 1
ATOM 1335 C C . LYS A 1 165 ? 14.871 -1.919 -44.581 1.00 46.78 165 LYS A C 1
ATOM 1337 O O . LYS A 1 165 ? 14.057 -2.651 -43.969 1.00 46.78 165 LYS A O 1
#

Nearest PDB structures (foldseek):
  2kq1-assembly1_A  TM=6.745E-01  e=2.312E-02  Halalkalibacterium halodurans
  2l5n-assembly1_A  TM=7.025E-01  e=3.177E-02  Desulfitobacterium hafniense DCB-2
  4qdy-assembly1_A-2  TM=3.425E-01  e=3.258E-03  Streptococcus pneumoniae TIGR4

Secondary structure (DSSP, 8-state):
---EEEEEEEEESS---EE--HHHHTT----PBPP----S--S-EEEEEEBPP-TT-EES-SEEEEEEEEEEEEEEEEEEEEEEES--TT-EEEEESSEEEEEEEEETTTGGG--GGG-E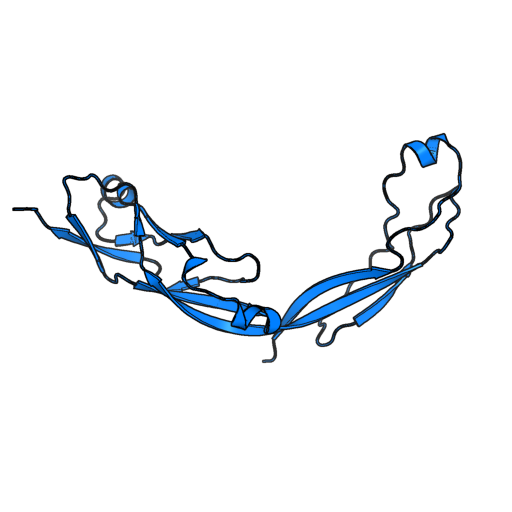EEEETHHHHHH--SEEE-EEEE--TTEEEEEEESSEEEEEEE---

Foldseek 3Di:
DWDKDWDDKDKPPPDKDKDFDPVVVVPDDDWAWDDDDDPPDPAKDKDKTATDDDPGMDIPDRIIIMITGMATKDKDKDKAAEAEPPDDPQWDKDKVPRIKIKIWIAGPVCPVVDDNVQWYKYWYPVCCVVVVDQKTAIDIDGHDPRIDPIDIPPRIIGMDIDHDD

Solvent-accessible surface area (backbone atoms only — not comparable to full-atom values): 10016 Å² total; per-residue (Å²): 131,94,52,65,42,84,72,52,77,46,59,44,69,82,72,76,57,74,49,59,56,64,82,56,56,78,71,60,85,78,81,55,61,54,90,79,88,86,75,90,71,85,62,59,46,74,45,80,40,44,46,58,85,55,91,75,55,50,60,77,56,64,56,29,38,41,32,44,37,51,42,52,45,44,81,49,72,49,80,42,60,59,42,77,39,84,66,62,90,88,59,46,74,46,58,46,65,51,53,32,39,38,36,30,36,32,38,61,89,51,54,87,73,68,52,75,87,51,49,38,38,34,27,56,44,61,53,40,75,75,66,75,48,72,60,36,60,56,44,80,78,42,64,56,89,76,50,45,81,73,44,61,47,63,54,55,29,36,63,44,84,45,82,76,128

Radius of gyration: 25.63 Å; Cα contacts (8 Å, |Δi|>4): 297; chains: 1; bounding box: 56×33×69 Å

pLDDT: mean 90.7, std 7.86, range [46.78, 96.62]